Protein AF-A0A8X7C4D7-F1 (afdb_monomer_lite)

Organism: NCBI:txid2747483

Structure (mmCIF, N/CA/C/O backbone):
data_AF-A0A8X7C4D7-F1
#
_entry.id   AF-A0A8X7C4D7-F1
#
loop_
_atom_site.group_PDB
_atom_site.id
_atom_site.type_symbol
_atom_site.label_atom_id
_atom_site.label_alt_id
_atom_site.label_comp_id
_atom_site.label_asym_id
_atom_site.label_entity_id
_atom_site.label_seq_id
_atom_site.pdbx_PDB_ins_code
_atom_site.Cartn_x
_atom_site.Cartn_y
_atom_site.Cartn_z
_atom_site.occupancy
_atom_site.B_iso_or_equiv
_atom_site.auth_seq_id
_atom_site.auth_comp_id
_atom_site.auth_asym_id
_atom_site.auth_atom_id
_atom_site.pdbx_PDB_model_num
ATOM 1 N N . MET A 1 1 ? -17.411 -0.189 49.632 1.00 41.81 1 MET A N 1
ATOM 2 C CA . MET A 1 1 ? -16.432 -0.446 48.557 1.00 41.81 1 MET A CA 1
ATOM 3 C C . MET A 1 1 ? -16.839 -1.766 47.934 1.00 41.81 1 MET A C 1
ATOM 5 O O . MET A 1 1 ? -16.831 -2.746 48.660 1.00 41.81 1 MET A O 1
ATOM 9 N N . SER A 1 2 ? -17.333 -1.766 46.693 1.00 41.81 2 SER A N 1
ATOM 10 C CA . SER A 1 2 ? -17.788 -2.990 46.016 1.00 41.81 2 SER A CA 1
ATOM 11 C C . SER A 1 2 ? -16.668 -3.546 45.145 1.00 41.81 2 SER A C 1
ATOM 13 O O . SER A 1 2 ? -16.092 -2.806 44.347 1.00 41.81 2 SER A O 1
ATOM 15 N N . ASP A 1 3 ? -16.386 -4.834 45.319 1.00 53.59 3 ASP A N 1
ATOM 16 C CA . ASP A 1 3 ? -15.366 -5.599 44.609 1.00 53.59 3 ASP A CA 1
ATOM 17 C C . ASP A 1 3 ? -15.695 -5.699 43.113 1.00 53.59 3 ASP A C 1
ATOM 19 O O . ASP A 1 3 ? -16.569 -6.456 42.685 1.00 53.59 3 ASP A O 1
ATOM 23 N N . TYR A 1 4 ? -14.982 -4.924 42.297 1.00 46.50 4 TYR A N 1
ATOM 24 C CA . TYR A 1 4 ? -15.011 -5.028 40.840 1.00 46.50 4 TYR A CA 1
ATOM 25 C C . TYR A 1 4 ? -14.229 -6.285 40.417 1.00 46.50 4 TYR A C 1
ATOM 27 O O . TYR A 1 4 ? -13.094 -6.210 39.955 1.00 46.50 4 TYR A O 1
ATOM 35 N N . SER A 1 5 ? -14.832 -7.468 40.564 1.00 55.47 5 SER A N 1
ATOM 36 C CA . SER A 1 5 ? -14.366 -8.686 39.876 1.00 55.47 5 SER A CA 1
ATOM 37 C C . SER A 1 5 ? -14.855 -8.689 38.423 1.00 55.47 5 SER A C 1
ATOM 39 O O . SER A 1 5 ? -15.510 -9.608 37.938 1.00 55.47 5 SER A O 1
ATOM 41 N N . GLY A 1 6 ? -14.558 -7.604 37.708 1.00 47.38 6 GLY A N 1
ATOM 42 C CA . GLY A 1 6 ? -14.696 -7.565 36.264 1.00 47.38 6 GLY A CA 1
ATOM 43 C C . GLY A 1 6 ? -13.568 -8.386 35.663 1.00 47.38 6 GLY A C 1
ATOM 44 O O . GLY A 1 6 ? -12.493 -7.851 35.406 1.00 47.38 6 GLY A O 1
ATOM 45 N N . ASN A 1 7 ? -13.803 -9.675 35.417 1.00 52.56 7 ASN A N 1
ATOM 46 C CA . ASN A 1 7 ? -13.074 -10.361 34.357 1.00 52.56 7 ASN A CA 1
ATOM 47 C C . ASN A 1 7 ? -13.470 -9.666 33.049 1.00 52.56 7 ASN A C 1
ATOM 49 O O . ASN A 1 7 ? -14.433 -10.059 32.395 1.00 52.56 7 ASN A O 1
ATOM 53 N N . LEU A 1 8 ? -12.774 -8.578 32.716 1.00 50.09 8 LEU A N 1
ATOM 54 C CA . LEU A 1 8 ? -12.829 -7.965 31.400 1.00 50.09 8 LEU A CA 1
ATOM 55 C C . LEU A 1 8 ? -12.215 -8.974 30.429 1.00 50.09 8 LEU A C 1
ATOM 57 O O . LEU A 1 8 ? -10.998 -9.033 30.245 1.00 50.09 8 LEU A O 1
ATOM 61 N N . ASP A 1 9 ? -13.060 -9.832 29.866 1.00 54.69 9 ASP A N 1
ATOM 62 C CA . ASP A 1 9 ? -12.679 -10.715 28.776 1.00 54.69 9 ASP A CA 1
ATOM 63 C C . ASP A 1 9 ? -12.474 -9.864 27.518 1.00 54.69 9 ASP A C 1
ATOM 65 O O . ASP A 1 9 ? -13.380 -9.632 26.724 1.00 54.69 9 ASP A O 1
ATOM 69 N N . PHE A 1 10 ? -11.254 -9.352 27.366 1.00 52.34 10 PHE A N 1
ATOM 70 C CA . PHE A 1 10 ? -10.803 -8.622 26.183 1.00 52.34 10 PHE A CA 1
ATOM 71 C C . PHE A 1 10 ? -10.477 -9.552 25.007 1.00 52.34 10 PHE A C 1
ATOM 73 O O . PHE A 1 10 ? -9.800 -9.126 24.068 1.00 52.34 10 PHE A O 1
ATOM 80 N N . SER A 1 11 ? -10.867 -10.833 25.027 1.00 57.62 11 SER A N 1
ATOM 81 C CA . SER A 1 11 ? -10.558 -11.707 23.902 1.00 57.62 11 SER A CA 1
ATOM 82 C C . SER A 1 11 ? -11.433 -11.321 22.698 1.00 57.62 11 SER A C 1
ATOM 84 O O . SER A 1 11 ? -12.659 -11.420 22.758 1.00 57.62 11 SER A O 1
ATOM 86 N N . PRO A 1 12 ? -10.841 -10.855 21.574 1.00 59.47 12 PRO A N 1
ATOM 87 C CA . PRO A 1 12 ? -11.642 -10.479 20.423 1.00 59.47 12 PRO A CA 1
ATOM 88 C C . PRO A 1 12 ? -12.432 -11.699 19.970 1.00 59.47 12 PRO A C 1
ATOM 90 O O . PRO A 1 12 ? -11.891 -12.816 19.917 1.00 59.47 12 PRO A O 1
ATOM 93 N N . THR A 1 13 ? -13.710 -11.483 19.654 1.00 77.62 13 THR A N 1
ATOM 94 C CA . THR A 1 13 ? -14.584 -12.548 19.167 1.00 77.62 13 THR A CA 1
ATOM 95 C C . THR A 1 13 ? -13.899 -13.264 18.007 1.00 77.62 13 THR A C 1
ATOM 97 O O . THR A 1 13 ? -13.112 -12.682 17.252 1.00 77.62 13 THR A O 1
ATOM 100 N N . ARG A 1 14 ? -14.178 -14.559 17.836 1.00 76.38 14 ARG A N 1
ATOM 101 C CA . ARG A 1 14 ? -13.613 -15.338 16.723 1.00 76.38 14 ARG A CA 1
ATOM 102 C C . ARG A 1 14 ? -13.795 -14.622 15.375 1.00 76.38 14 ARG A C 1
ATOM 104 O O . ARG A 1 14 ? -12.887 -14.660 14.553 1.00 76.38 14 ARG A O 1
ATOM 111 N N . GLN A 1 15 ? -14.925 -13.942 15.178 1.00 67.94 15 GLN A N 1
ATOM 112 C CA . GLN A 1 15 ? -15.197 -13.141 13.983 1.00 67.94 15 GLN A CA 1
ATOM 113 C C . GLN A 1 15 ? -14.268 -11.926 13.857 1.00 67.94 15 GLN A C 1
ATOM 115 O O . GLN A 1 15 ? -13.707 -11.724 12.785 1.00 67.94 15 GLN A O 1
ATOM 120 N N . ALA A 1 16 ? -14.028 -11.173 14.937 1.00 68.94 16 ALA A N 1
ATOM 121 C CA . ALA A 1 16 ? -13.098 -10.041 14.924 1.00 68.94 16 ALA A CA 1
ATOM 122 C C . ALA A 1 16 ? -11.657 -10.474 14.594 1.00 68.94 16 ALA A C 1
ATOM 124 O O . ALA A 1 16 ? -10.964 -9.807 13.827 1.00 68.94 16 ALA A O 1
ATOM 125 N N . LYS A 1 17 ? -11.219 -11.632 15.109 1.00 72.88 17 LYS A N 1
ATOM 126 C CA . LYS A 1 17 ? -9.910 -12.215 14.766 1.00 72.88 17 LYS A CA 1
ATOM 127 C C . LYS A 1 17 ? -9.824 -12.599 13.287 1.00 72.88 17 LYS A C 1
ATOM 129 O O . LYS A 1 17 ? -8.831 -12.281 12.641 1.00 72.88 17 LYS A O 1
ATOM 134 N N . ILE A 1 18 ? -10.857 -13.255 12.751 1.00 74.00 18 ILE A N 1
ATOM 135 C CA . ILE A 1 18 ? -10.915 -13.645 11.333 1.00 74.00 18 ILE A CA 1
ATOM 136 C C . ILE A 1 18 ? -10.865 -12.403 10.437 1.00 74.00 18 ILE A C 1
ATOM 138 O O . ILE A 1 18 ? -10.013 -12.340 9.556 1.00 74.00 18 ILE A O 1
ATOM 142 N N . ALA A 1 19 ? -11.685 -11.391 10.724 1.00 76.31 19 ALA A N 1
ATOM 143 C CA . ALA A 1 19 ? -11.716 -10.149 9.957 1.00 76.31 19 ALA A CA 1
ATOM 144 C C . ALA A 1 19 ? -10.358 -9.420 9.971 1.00 76.31 19 ALA A C 1
ATOM 146 O O . ALA A 1 19 ? -9.877 -8.972 8.930 1.00 76.31 19 ALA A O 1
ATOM 147 N N . ALA A 1 20 ? -9.690 -9.353 11.129 1.00 73.06 20 ALA A N 1
ATOM 148 C CA . ALA A 1 20 ? -8.357 -8.760 11.235 1.00 73.06 20 ALA A CA 1
ATOM 149 C C . ALA A 1 20 ? -7.311 -9.521 10.399 1.00 73.06 20 ALA A C 1
ATOM 151 O O . ALA A 1 20 ? -6.484 -8.903 9.725 1.00 73.06 20 ALA A O 1
ATOM 152 N N . CYS A 1 21 ? -7.354 -10.857 10.411 1.00 77.06 21 CYS A N 1
ATOM 153 C CA . CYS A 1 21 ? -6.457 -11.692 9.613 1.00 77.06 21 CYS A CA 1
ATOM 154 C C . CYS A 1 21 ? -6.712 -11.557 8.105 1.00 77.06 21 CYS A C 1
ATOM 156 O O . CYS A 1 21 ? -5.753 -11.444 7.340 1.00 77.06 21 CYS A O 1
ATOM 158 N N . GLU A 1 22 ? -7.974 -11.549 7.672 1.00 85.31 22 GLU A N 1
ATOM 159 C CA . GLU A 1 22 ? -8.346 -11.368 6.262 1.00 85.31 22 GLU A CA 1
ATOM 160 C C . GLU A 1 22 ? -7.870 -10.015 5.744 1.00 85.31 22 GLU A C 1
ATOM 162 O O . GLU A 1 22 ? -7.205 -9.936 4.714 1.00 85.31 22 GLU A O 1
ATOM 167 N N . LYS A 1 23 ? -8.076 -8.962 6.530 1.00 82.56 23 LYS A N 1
ATOM 168 C CA . LYS A 1 23 ? -7.626 -7.623 6.176 1.00 82.56 23 LYS A CA 1
ATOM 169 C C . LYS A 1 23 ? -6.099 -7.490 6.112 1.00 82.56 23 LYS A C 1
ATOM 171 O O . LYS A 1 23 ? -5.567 -6.807 5.229 1.00 82.56 23 LYS A O 1
ATOM 176 N N . LEU A 1 24 ? -5.375 -8.130 7.035 1.00 77.88 24 LEU A N 1
ATOM 177 C CA . LEU A 1 24 ? -3.910 -8.160 7.003 1.00 77.88 24 LEU A CA 1
ATOM 178 C C . LEU A 1 24 ? -3.409 -8.867 5.737 1.00 77.88 24 LEU A C 1
ATOM 180 O O . LEU A 1 24 ? -2.516 -8.355 5.062 1.00 77.88 24 LEU A O 1
ATOM 184 N N . ARG A 1 25 ? -4.012 -10.010 5.392 1.00 84.12 25 ARG A N 1
ATOM 185 C CA . ARG A 1 25 ? -3.707 -10.751 4.162 1.00 84.12 25 ARG A CA 1
ATOM 186 C C . ARG A 1 25 ? -3.933 -9.879 2.928 1.00 84.12 25 ARG A C 1
ATOM 188 O O . ARG A 1 25 ? -3.017 -9.739 2.123 1.00 84.12 25 ARG A O 1
ATOM 195 N N . ASP A 1 26 ? -5.100 -9.255 2.813 1.00 86.56 26 ASP A N 1
ATOM 196 C CA . ASP A 1 26 ? -5.459 -8.442 1.647 1.00 86.56 26 ASP A CA 1
ATOM 197 C C . ASP A 1 26 ? -4.517 -7.231 1.497 1.00 86.56 26 ASP A C 1
ATOM 199 O O . ASP A 1 26 ? -4.102 -6.881 0.389 1.00 86.56 26 ASP A O 1
ATOM 203 N N . THR A 1 27 ? -4.079 -6.650 2.620 1.00 82.38 27 THR A N 1
ATOM 204 C CA . THR A 1 27 ? -3.062 -5.586 2.647 1.00 82.38 27 THR A CA 1
ATOM 205 C C . THR A 1 27 ? -1.716 -6.057 2.090 1.00 82.38 27 THR A C 1
ATOM 207 O O . THR A 1 27 ? -1.130 -5.379 1.244 1.00 82.38 27 THR A O 1
ATOM 210 N N . VAL A 1 28 ? -1.228 -7.223 2.524 1.00 83.06 28 VAL A N 1
ATOM 211 C CA . VAL A 1 28 ? 0.037 -7.796 2.031 1.00 83.06 28 VAL A CA 1
ATOM 212 C C . VAL A 1 28 ? -0.062 -8.141 0.544 1.00 83.06 28 VAL A C 1
ATOM 214 O O . VAL A 1 28 ? 0.854 -7.825 -0.219 1.00 83.06 28 VAL A O 1
ATOM 217 N N . THR A 1 29 ? -1.180 -8.729 0.106 1.00 87.56 29 THR A N 1
ATOM 218 C CA . THR A 1 29 ? -1.428 -9.040 -1.308 1.00 87.56 29 THR A CA 1
ATOM 219 C C . THR A 1 29 ? -1.426 -7.776 -2.172 1.00 87.56 29 THR A C 1
ATOM 221 O O . THR A 1 29 ? -0.788 -7.768 -3.225 1.00 87.56 29 THR A O 1
ATOM 224 N N . GLY A 1 30 ? -2.054 -6.687 -1.714 1.00 85.81 30 GLY A N 1
ATOM 225 C CA . GLY A 1 30 ? -2.057 -5.404 -2.424 1.00 85.81 30 GLY A CA 1
ATOM 226 C C . GLY A 1 30 ? -0.661 -4.790 -2.577 1.00 85.81 30 GLY A C 1
ATOM 227 O O . GLY A 1 30 ? -0.288 -4.365 -3.671 1.00 85.81 30 GLY A O 1
ATOM 228 N N . ILE A 1 31 ? 0.152 -4.804 -1.513 1.00 83.00 31 ILE A N 1
ATOM 229 C CA . ILE A 1 31 ? 1.544 -4.316 -1.565 1.00 83.00 31 ILE A CA 1
ATOM 230 C C . ILE A 1 31 ? 2.387 -5.172 -2.521 1.00 83.00 31 ILE A C 1
ATOM 232 O O . ILE A 1 31 ? 3.170 -4.643 -3.310 1.00 83.00 31 ILE A O 1
ATOM 236 N N . SER A 1 32 ? 2.218 -6.495 -2.481 1.00 86.00 32 SER A N 1
ATOM 237 C CA . SER A 1 32 ? 2.933 -7.411 -3.373 1.00 86.00 32 SER A CA 1
ATOM 238 C C . SER A 1 32 ? 2.587 -7.169 -4.847 1.00 86.00 32 SER A C 1
ATOM 240 O O . SER A 1 32 ? 3.490 -7.145 -5.684 1.00 86.00 32 SER A O 1
ATOM 242 N N . ALA A 1 33 ? 1.313 -6.915 -5.161 1.00 89.00 33 ALA A N 1
ATOM 243 C CA . ALA A 1 33 ? 0.874 -6.580 -6.515 1.00 89.00 33 ALA 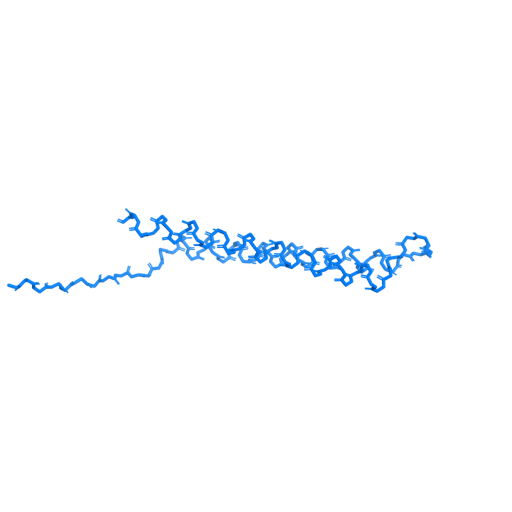A CA 1
ATOM 244 C C . ALA A 1 33 ? 1.490 -5.265 -7.021 1.00 89.00 33 ALA A C 1
ATOM 246 O O . ALA A 1 33 ? 1.948 -5.206 -8.163 1.00 89.00 33 ALA A O 1
ATOM 247 N N . LEU A 1 34 ? 1.576 -4.239 -6.166 1.00 86.81 34 LEU A N 1
ATOM 248 C CA . LEU A 1 34 ? 2.239 -2.979 -6.509 1.00 86.81 34 LEU A CA 1
ATOM 249 C C . LEU A 1 34 ? 3.725 -3.189 -6.824 1.00 86.81 34 LEU A C 1
ATOM 251 O O . LEU A 1 34 ? 4.200 -2.735 -7.862 1.00 86.81 34 LEU A O 1
ATOM 255 N N . HIS A 1 35 ? 4.458 -3.893 -5.955 1.00 84.44 35 HIS A N 1
ATOM 256 C CA . HIS A 1 35 ? 5.875 -4.175 -6.201 1.00 84.44 35 HIS A CA 1
ATOM 257 C C . HIS A 1 35 ? 6.087 -4.967 -7.490 1.00 84.44 35 HIS A C 1
ATOM 259 O O . HIS A 1 35 ? 7.041 -4.698 -8.215 1.00 84.44 35 HIS A O 1
ATOM 265 N N . LYS A 1 36 ? 5.186 -5.904 -7.802 1.00 87.19 36 LYS A N 1
ATOM 266 C CA . LYS A 1 36 ? 5.225 -6.635 -9.067 1.00 87.19 36 LYS A CA 1
ATOM 267 C C . LYS A 1 36 ? 5.055 -5.701 -10.271 1.00 87.19 36 LYS A C 1
ATOM 269 O O . LYS A 1 36 ? 5.887 -5.759 -11.164 1.00 87.19 36 LYS A O 1
ATOM 274 N N . SER A 1 37 ? 4.062 -4.804 -10.265 1.00 87.50 37 SER A N 1
ATOM 275 C CA . SER A 1 37 ? 3.861 -3.829 -11.357 1.00 87.50 37 SER A CA 1
ATOM 276 C C . SER A 1 37 ? 5.094 -2.951 -11.572 1.00 87.50 37 SER A C 1
ATOM 278 O O . SER A 1 37 ? 5.569 -2.803 -12.694 1.00 87.50 37 SER A O 1
ATOM 280 N N . LEU A 1 38 ? 5.671 -2.432 -10.483 1.00 86.00 38 LEU A N 1
ATOM 281 C CA . LEU A 1 38 ? 6.866 -1.588 -10.552 1.00 86.00 38 LEU A CA 1
ATOM 282 C C . LEU A 1 38 ? 8.074 -2.341 -11.128 1.00 86.00 38 LEU A C 1
ATOM 284 O O . LEU A 1 38 ? 8.849 -1.764 -11.893 1.00 86.00 38 LEU A O 1
ATOM 288 N N . LEU A 1 39 ? 8.237 -3.623 -10.784 1.00 82.81 39 LEU A N 1
ATOM 289 C CA . LEU A 1 39 ? 9.280 -4.482 -11.347 1.00 82.81 39 LEU A CA 1
ATOM 290 C C . LEU A 1 39 ? 9.032 -4.791 -12.827 1.00 82.81 39 LEU A C 1
ATOM 292 O O . LEU A 1 39 ? 9.966 -4.682 -13.619 1.00 82.81 39 LEU A O 1
ATOM 296 N N . ASP A 1 40 ? 7.799 -5.125 -13.206 1.00 87.06 40 ASP A N 1
ATOM 297 C CA . ASP A 1 40 ? 7.424 -5.423 -14.592 1.00 87.06 40 ASP A CA 1
ATOM 298 C C 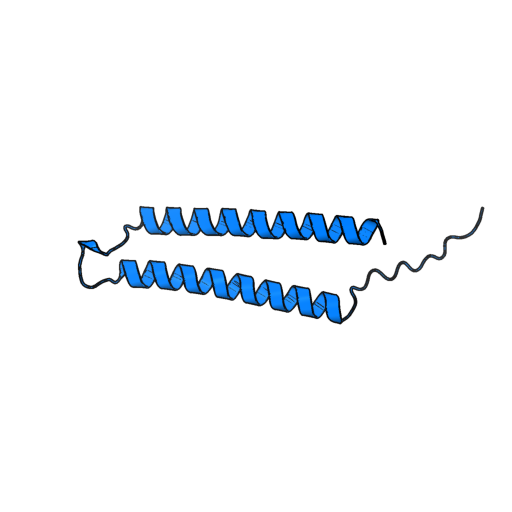. ASP A 1 40 ? 7.687 -4.208 -15.504 1.00 87.06 40 ASP A C 1
ATOM 300 O O . ASP A 1 40 ? 8.279 -4.348 -16.575 1.00 87.06 40 ASP A O 1
ATOM 304 N N . GLU A 1 41 ? 7.351 -2.999 -15.043 1.00 85.94 41 GLU A N 1
ATOM 305 C CA . GLU A 1 41 ? 7.664 -1.740 -15.732 1.00 85.94 41 GLU A CA 1
ATOM 306 C C . GLU A 1 41 ? 9.182 -1.521 -15.845 1.00 85.94 41 GLU A C 1
ATOM 308 O O . GLU A 1 41 ? 9.694 -1.168 -16.903 1.00 85.94 41 GLU A O 1
ATOM 313 N N . SER A 1 42 ? 9.947 -1.822 -14.795 1.00 81.06 42 SER A N 1
ATOM 314 C CA . SER A 1 42 ? 11.417 -1.701 -14.808 1.00 81.06 42 SER A CA 1
ATOM 315 C C . SER A 1 42 ? 12.097 -2.668 -15.783 1.00 81.06 42 SER A C 1
ATOM 317 O O . SER A 1 42 ? 13.168 -2.373 -16.320 1.00 81.06 42 SER A O 1
ATOM 319 N N . LEU A 1 43 ? 11.471 -3.823 -16.017 1.00 82.75 43 LEU A N 1
ATOM 320 C CA . LEU A 1 43 ? 11.924 -4.861 -16.940 1.00 82.75 43 LEU A CA 1
ATOM 321 C C . LEU A 1 43 ? 11.344 -4.699 -18.354 1.00 82.75 43 LEU A C 1
ATOM 323 O O . LEU A 1 43 ? 11.578 -5.558 -19.208 1.00 82.75 43 LEU A O 1
ATOM 327 N N . ALA A 1 44 ? 10.627 -3.605 -18.635 1.00 85.06 44 ALA A N 1
ATOM 328 C CA . ALA A 1 44 ? 10.030 -3.363 -19.941 1.00 85.06 44 ALA A CA 1
ATOM 329 C C . ALA A 1 44 ? 11.075 -3.422 -21.071 1.00 85.06 44 ALA A C 1
ATOM 331 O O . ALA A 1 44 ? 12.204 -2.923 -20.965 1.00 85.06 44 ALA A O 1
ATOM 332 N 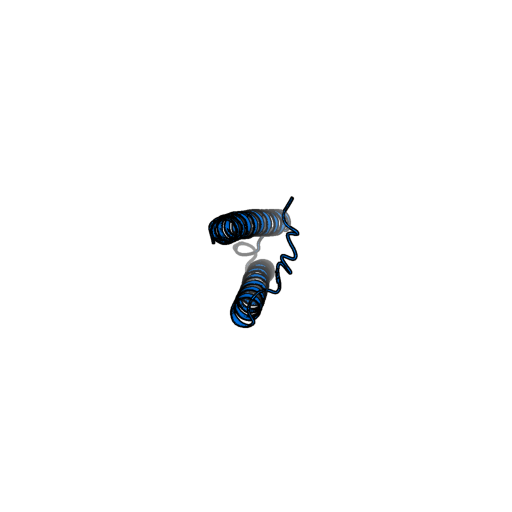N . SER A 1 45 ? 10.689 -4.026 -22.196 1.00 78.31 45 SER A N 1
ATOM 333 C CA . SER A 1 45 ? 11.563 -4.191 -23.364 1.00 78.31 45 SER A CA 1
ATOM 334 C C . SER A 1 45 ? 12.015 -2.848 -23.938 1.00 78.31 45 SER A C 1
ATOM 336 O O . SER A 1 45 ? 13.173 -2.702 -24.328 1.00 78.31 45 SER A O 1
ATOM 338 N N . SER A 1 46 ? 11.129 -1.852 -23.926 1.00 84.75 46 SER A N 1
ATOM 339 C CA . SER A 1 46 ? 11.424 -0.499 -24.383 1.00 84.75 46 SER A CA 1
ATOM 340 C C . SER A 1 46 ? 11.951 0.386 -23.240 1.00 84.75 46 SER A C 1
ATOM 342 O O . SER A 1 46 ? 11.294 0.491 -22.201 1.00 84.75 46 SER A O 1
ATOM 344 N N . PRO A 1 47 ? 13.087 1.086 -23.432 1.00 75.69 47 PRO A N 1
ATOM 345 C CA . PRO A 1 47 ? 13.670 1.981 -22.430 1.00 75.69 47 PRO A CA 1
ATOM 346 C C . PRO A 1 47 ? 12.744 3.114 -21.980 1.00 75.69 47 PRO A C 1
ATOM 348 O O . PRO A 1 47 ? 12.851 3.563 -20.846 1.00 75.69 47 PRO A O 1
ATOM 351 N N . THR A 1 48 ? 11.825 3.565 -22.839 1.00 79.06 48 THR A N 1
ATOM 352 C CA . THR A 1 48 ? 10.881 4.653 -22.525 1.00 79.06 48 THR A CA 1
ATOM 353 C C . THR A 1 48 ? 9.815 4.254 -21.509 1.00 79.06 48 THR A C 1
ATOM 355 O O . THR A 1 48 ? 9.133 5.123 -20.979 1.00 79.06 48 THR A O 1
ATOM 358 N N . HIS A 1 49 ? 9.650 2.954 -21.264 1.00 73.31 49 HIS A N 1
ATOM 359 C CA . HIS A 1 49 ? 8.678 2.408 -20.319 1.00 73.31 49 HIS A CA 1
ATOM 360 C C . HIS A 1 49 ? 9.329 1.900 -19.029 1.00 73.31 49 HIS A C 1
ATOM 362 O O . HIS A 1 49 ? 8.627 1.380 -18.169 1.00 73.31 49 HIS A O 1
ATOM 368 N N . ARG A 1 50 ? 10.656 2.040 -18.892 1.00 83.44 50 ARG A N 1
ATOM 369 C CA . ARG A 1 50 ? 11.378 1.615 -17.694 1.00 83.44 50 ARG A CA 1
ATOM 370 C C . ARG A 1 50 ? 11.329 2.694 -16.634 1.00 83.44 50 ARG A C 1
ATOM 372 O O . ARG A 1 50 ? 11.838 3.790 -16.851 1.00 83.44 50 ARG A O 1
ATOM 379 N N . ASN A 1 51 ? 10.816 2.338 -15.464 1.00 80.88 51 ASN A N 1
ATOM 380 C CA . ASN A 1 51 ? 11.002 3.165 -14.283 1.00 80.88 51 ASN A CA 1
ATOM 381 C C . ASN A 1 51 ? 12.485 3.204 -13.900 1.00 80.88 51 ASN A C 1
ATOM 383 O O . ASN A 1 51 ? 13.181 2.185 -13.870 1.00 80.88 51 ASN A O 1
ATOM 387 N N . SER A 1 52 ? 12.969 4.391 -13.559 1.00 83.56 52 SER A N 1
ATOM 388 C CA . SER A 1 52 ? 14.244 4.562 -12.875 1.00 83.56 52 SER A CA 1
ATOM 389 C C . SER A 1 52 ? 14.167 4.020 -11.447 1.00 83.56 52 SER A C 1
ATOM 391 O O . SER A 1 52 ? 13.109 3.997 -10.814 1.00 83.56 52 SER A O 1
ATOM 393 N N . PHE A 1 53 ? 15.320 3.662 -10.881 1.00 83.00 53 PHE A N 1
ATOM 394 C CA . PHE A 1 53 ? 15.402 3.255 -9.476 1.00 83.00 53 PHE A CA 1
ATOM 395 C C . PHE A 1 53 ? 14.796 4.304 -8.525 1.00 83.00 53 PHE A C 1
ATOM 397 O O . PHE A 1 53 ? 14.105 3.954 -7.570 1.00 83.00 53 PHE A O 1
ATOM 404 N N . SER A 1 54 ? 15.003 5.594 -8.809 1.00 86.56 54 SER A N 1
ATOM 405 C CA . SER A 1 54 ? 14.420 6.696 -8.039 1.00 86.56 54 SER A CA 1
ATOM 406 C C . SER A 1 54 ? 12.894 6.746 -8.110 1.00 86.56 54 SER A C 1
ATOM 408 O O . SER A 1 54 ? 12.255 7.045 -7.101 1.00 86.56 54 SER A O 1
ATOM 410 N N . GLU A 1 55 ? 12.296 6.439 -9.263 1.00 85.75 55 GLU A N 1
ATOM 411 C CA . GLU A 1 55 ? 10.837 6.393 -9.419 1.00 85.75 55 GLU A CA 1
ATOM 412 C C . GLU A 1 55 ? 10.241 5.219 -8.652 1.00 85.75 55 GLU A C 1
ATOM 414 O O . GLU A 1 55 ? 9.312 5.423 -7.870 1.00 85.75 55 GLU A O 1
ATOM 419 N N . ILE A 1 56 ? 10.841 4.031 -8.780 1.00 84.62 56 ILE A N 1
ATOM 420 C CA . ILE A 1 56 ? 10.439 2.837 -8.025 1.00 84.62 56 ILE A CA 1
ATOM 421 C C . ILE A 1 56 ? 10.515 3.123 -6.524 1.00 84.62 56 ILE A C 1
ATOM 423 O O . ILE A 1 56 ? 9.540 2.923 -5.803 1.00 84.62 56 ILE A O 1
ATOM 427 N N . TYR A 1 57 ? 11.649 3.645 -6.046 1.00 86.69 57 TYR A N 1
ATOM 428 C CA . TYR A 1 57 ? 11.845 3.951 -4.630 1.00 86.69 57 TYR A CA 1
ATOM 429 C C . TYR A 1 57 ? 10.809 4.958 -4.115 1.00 86.69 57 TYR A C 1
ATOM 431 O O . TYR A 1 57 ? 10.215 4.755 -3.052 1.00 86.69 57 TYR A O 1
ATOM 439 N N . ARG A 1 58 ? 10.549 6.026 -4.879 1.00 90.31 58 ARG A N 1
ATOM 440 C CA . ARG A 1 58 ? 9.555 7.046 -4.527 1.00 90.31 58 ARG A CA 1
ATOM 441 C C . ARG A 1 58 ? 8.147 6.455 -4.458 1.00 90.31 58 ARG A C 1
ATOM 443 O O . ARG A 1 58 ? 7.448 6.693 -3.476 1.00 90.31 58 ARG A O 1
ATOM 450 N N . MET A 1 59 ? 7.740 5.689 -5.469 1.00 87.31 59 MET A N 1
ATOM 451 C CA . MET A 1 59 ? 6.403 5.090 -5.546 1.00 87.31 59 MET A CA 1
ATOM 452 C C . MET A 1 59 ? 6.184 4.057 -4.439 1.00 87.31 59 MET A C 1
ATOM 454 O O . MET A 1 59 ? 5.166 4.120 -3.750 1.00 87.31 59 MET A O 1
ATOM 458 N N . SER A 1 60 ? 7.160 3.179 -4.190 1.00 84.94 60 SER A N 1
ATOM 459 C CA . SER A 1 60 ? 7.101 2.207 -3.092 1.00 84.94 60 SER A CA 1
ATOM 460 C C . SER A 1 60 ? 7.026 2.891 -1.726 1.00 84.94 60 SER A C 1
ATOM 462 O O . SER A 1 60 ? 6.208 2.517 -0.885 1.00 84.94 60 SER A O 1
ATOM 464 N N . THR A 1 61 ? 7.831 3.936 -1.504 1.00 88.75 61 THR A 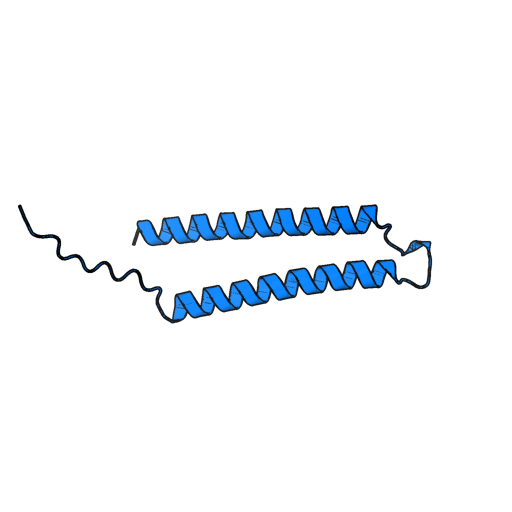N 1
ATOM 465 C CA . THR A 1 61 ? 7.818 4.695 -0.242 1.00 88.75 61 THR A CA 1
ATOM 466 C C . THR A 1 61 ? 6.480 5.402 -0.028 1.00 88.75 61 THR A C 1
ATOM 468 O O . THR A 1 61 ? 5.917 5.341 1.065 1.00 88.75 61 THR A O 1
ATOM 471 N N . GLN A 1 62 ? 5.935 6.033 -1.073 1.00 90.44 62 GLN A N 1
ATOM 472 C CA . GLN A 1 62 ? 4.641 6.711 -1.014 1.00 90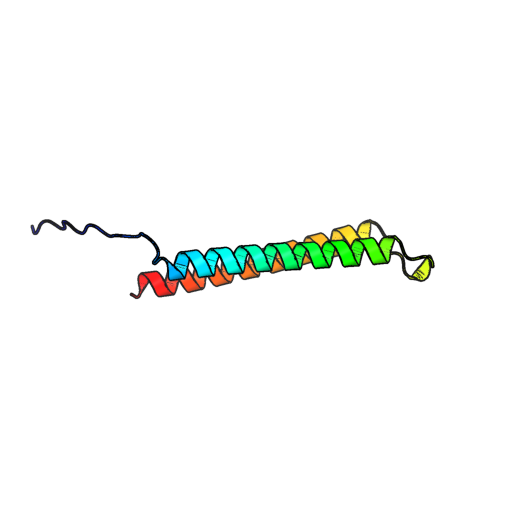.44 62 GLN A CA 1
ATOM 473 C C . GLN A 1 62 ? 3.503 5.725 -0.725 1.00 90.44 62 GLN A C 1
ATOM 475 O O . GLN A 1 62 ? 2.668 5.992 0.138 1.00 90.44 62 GLN A O 1
ATOM 480 N N . ALA A 1 63 ? 3.488 4.572 -1.392 1.00 86.12 63 ALA A N 1
ATOM 481 C CA . ALA A 1 63 ? 2.468 3.556 -1.170 1.00 86.12 63 ALA A CA 1
ATOM 482 C C . ALA A 1 63 ? 2.516 2.974 0.250 1.00 86.12 63 ALA A C 1
ATOM 484 O O . ALA A 1 63 ? 1.472 2.828 0.885 1.00 86.12 63 ALA A O 1
ATOM 485 N N . MET A 1 64 ? 3.713 2.706 0.789 1.00 86.38 64 MET A N 1
ATOM 486 C CA . MET A 1 64 ? 3.866 2.281 2.185 1.00 86.38 64 MET A CA 1
ATOM 487 C C . MET A 1 64 ? 3.384 3.352 3.167 1.00 86.38 64 MET A C 1
ATOM 489 O O . MET A 1 64 ? 2.696 3.024 4.133 1.00 86.38 64 MET A O 1
ATOM 493 N N . ALA A 1 65 ? 3.707 4.626 2.918 1.00 88.19 65 ALA A N 1
ATOM 494 C CA . ALA A 1 65 ? 3.254 5.732 3.756 1.00 88.19 65 ALA A CA 1
ATOM 495 C C . ALA A 1 65 ? 1.721 5.848 3.758 1.00 88.19 65 ALA A C 1
ATOM 497 O O . ALA A 1 65 ? 1.117 5.909 4.827 1.00 88.19 65 ALA A O 1
ATOM 498 N N . MET A 1 66 ? 1.084 5.788 2.584 1.00 88.06 66 MET A N 1
ATOM 499 C CA . MET A 1 66 ? -0.378 5.803 2.472 1.00 88.06 66 MET A CA 1
ATOM 500 C C . MET A 1 66 ? -1.015 4.608 3.186 1.00 88.06 66 MET A C 1
ATOM 502 O O . MET A 1 66 ? -1.964 4.784 3.949 1.00 88.06 66 MET A O 1
ATOM 506 N N . LYS A 1 67 ? -0.470 3.398 3.000 1.00 85.38 67 LYS A N 1
ATOM 507 C CA . LYS A 1 67 ? -1.036 2.196 3.621 1.00 85.38 67 LYS A CA 1
ATOM 508 C C . LYS A 1 67 ? -0.875 2.194 5.140 1.00 85.38 67 LYS A C 1
ATOM 510 O O . LYS A 1 67 ? -1.771 1.751 5.854 1.00 85.38 67 LYS A O 1
ATOM 515 N N . LYS A 1 68 ? 0.235 2.741 5.644 1.00 87.00 68 LYS A N 1
ATOM 516 C CA . LYS A 1 68 ? 0.447 2.972 7.076 1.00 87.00 68 LYS A CA 1
ATOM 517 C C . LYS A 1 68 ? -0.629 3.898 7.651 1.00 87.00 68 LYS A C 1
ATOM 519 O O . LYS A 1 68 ? -1.217 3.555 8.673 1.00 87.00 68 LYS A O 1
ATOM 524 N N . GLU A 1 69 ? -0.894 5.036 7.011 1.00 88.62 69 GLU A N 1
ATOM 525 C CA . GLU A 1 69 ? -1.920 5.985 7.475 1.00 88.62 69 GLU A CA 1
ATOM 526 C C . GLU A 1 69 ? -3.330 5.378 7.443 1.00 88.62 69 GLU A C 1
ATOM 528 O O . GLU A 1 69 ? -4.094 5.548 8.395 1.00 88.62 69 GLU A O 1
ATOM 533 N N . GLU A 1 70 ? -3.659 4.600 6.406 1.00 86.31 70 GLU A N 1
ATOM 534 C CA . GLU A 1 70 ? -4.926 3.860 6.312 1.00 86.31 70 GLU A CA 1
ATOM 535 C C . GLU A 1 70 ? -5.089 2.884 7.491 1.00 86.31 70 GLU A C 1
ATOM 537 O O . GLU A 1 70 ? -6.106 2.903 8.188 1.00 86.31 70 GLU A O 1
ATOM 542 N N . MET A 1 71 ? -4.058 2.081 7.782 1.00 83.19 71 MET A N 1
ATOM 543 C CA . MET A 1 71 ? -4.084 1.125 8.895 1.00 83.19 71 MET A CA 1
ATOM 544 C C . MET A 1 71 ? -4.190 1.808 10.263 1.00 83.19 71 MET A C 1
ATOM 546 O O . MET A 1 71 ? -4.938 1.335 11.119 1.00 83.19 71 MET A O 1
ATOM 550 N N . ILE A 1 72 ? -3.464 2.912 10.477 1.00 84.12 72 ILE A N 1
ATOM 551 C CA . ILE A 1 72 ? -3.536 3.696 11.721 1.00 84.12 72 ILE A CA 1
ATOM 552 C C . ILE A 1 72 ? -4.934 4.285 11.898 1.00 84.12 72 ILE A C 1
ATOM 554 O O . ILE A 1 72 ? -5.487 4.232 12.997 1.00 84.12 72 ILE A O 1
ATOM 558 N N . THR A 1 73 ? -5.500 4.850 10.832 1.00 86.25 73 THR A N 1
ATOM 559 C CA . THR A 1 73 ? -6.834 5.454 10.856 1.00 86.25 73 THR A CA 1
ATOM 560 C C . THR A 1 73 ? -7.882 4.420 11.229 1.00 86.25 73 THR A C 1
ATOM 562 O O . THR A 1 73 ? -8.662 4.642 12.153 1.00 86.25 73 THR A O 1
ATOM 565 N N . GLU A 1 74 ? -7.859 3.255 10.589 1.00 83.44 74 GLU A N 1
ATOM 566 C CA . GLU A 1 74 ? -8.836 2.218 10.893 1.00 83.44 74 GLU A CA 1
ATOM 567 C C . GLU A 1 74 ? -8.655 1.631 12.296 1.00 83.44 74 GLU A C 1
ATOM 569 O O . GLU A 1 74 ? -9.637 1.384 12.990 1.00 83.44 74 GLU A O 1
ATOM 574 N N . TYR A 1 75 ? -7.411 1.473 12.762 1.00 83.56 75 TYR A N 1
ATOM 575 C CA . TYR A 1 75 ? -7.154 1.066 14.143 1.00 83.56 75 TYR A CA 1
ATOM 576 C C . TYR A 1 75 ? -7.754 2.060 15.146 1.00 83.56 75 TYR A C 1
ATOM 578 O O . TYR A 1 75 ? -8.396 1.643 16.106 1.00 83.56 75 TYR A O 1
ATOM 586 N N . LYS A 1 76 ? -7.595 3.371 14.911 1.00 78.12 76 LYS A N 1
ATOM 587 C CA . LYS A 1 76 ? -8.180 4.416 15.766 1.00 78.12 76 LYS A CA 1
ATOM 588 C C . LYS A 1 76 ? -9.707 4.357 15.786 1.00 78.12 76 LYS A C 1
ATOM 590 O O . LYS A 1 76 ? -10.287 4.469 16.860 1.00 78.12 76 LYS A O 1
ATOM 595 N N . VAL A 1 77 ? -10.342 4.158 14.629 1.00 84.62 77 VAL A N 1
ATOM 596 C CA . VAL A 1 77 ? -11.805 4.014 14.529 1.00 84.62 77 VAL A CA 1
ATOM 597 C C . VAL A 1 77 ? -12.281 2.783 15.305 1.00 84.62 77 VAL A C 1
ATOM 599 O O . VAL A 1 77 ? -13.170 2.895 16.144 1.00 84.62 77 VAL A O 1
ATOM 602 N N . ASN A 1 78 ? -11.646 1.628 15.097 1.00 75.06 78 ASN A N 1
ATOM 603 C CA . ASN A 1 78 ? -12.006 0.387 15.789 1.00 75.06 78 ASN A CA 1
ATOM 604 C C . ASN A 1 78 ? -11.790 0.478 17.305 1.00 75.06 78 ASN A C 1
ATOM 606 O O . ASN A 1 78 ? -12.593 -0.049 18.078 1.00 75.06 78 ASN A O 1
ATOM 610 N N . LEU A 1 79 ? -10.727 1.163 17.736 1.00 79.44 79 LEU A N 1
ATOM 611 C CA . LEU A 1 79 ? -10.468 1.420 19.148 1.00 79.44 79 LEU A CA 1
ATOM 612 C C . LEU A 1 79 ? -11.562 2.302 19.767 1.00 79.44 79 LEU A C 1
ATOM 614 O O . LEU A 1 79 ? -12.024 1.987 20.855 1.00 79.44 79 LEU A O 1
ATOM 618 N N . ALA A 1 80 ? -12.002 3.359 19.077 1.00 74.38 80 ALA A N 1
ATOM 619 C CA . ALA A 1 80 ? -13.075 4.231 19.559 1.00 74.38 80 ALA A CA 1
ATOM 620 C C . ALA A 1 80 ? -14.406 3.475 19.716 1.00 74.38 80 ALA A C 1
ATOM 622 O O . ALA A 1 80 ? -15.002 3.524 20.786 1.00 74.38 80 ALA A O 1
ATOM 623 N N . ILE A 1 81 ? -14.807 2.689 18.707 1.00 74.38 81 ILE A N 1
ATOM 624 C CA . ILE A 1 81 ? -16.017 1.846 18.768 1.00 74.38 81 ILE A CA 1
ATOM 625 C C . ILE A 1 81 ? -15.958 0.881 19.961 1.00 74.38 81 ILE A C 1
ATOM 627 O O . ILE A 1 81 ? -16.949 0.689 20.655 1.00 74.38 81 ILE A O 1
ATOM 631 N N . SER A 1 82 ? -14.789 0.285 20.215 1.00 66.19 82 SER A N 1
ATOM 632 C CA . SER A 1 82 ? -14.613 -0.683 21.306 1.00 66.19 82 SER A CA 1
ATOM 633 C C . SER A 1 82 ? -14.686 -0.058 22.702 1.00 66.19 82 SER A C 1
ATOM 635 O O . SER A 1 82 ? -14.917 -0.780 23.661 1.00 66.19 82 SER A O 1
ATOM 637 N N . LEU A 1 83 ? -14.435 1.249 22.832 1.00 71.94 83 LEU A N 1
ATOM 638 C CA . LEU A 1 83 ? -14.496 1.970 24.109 1.00 71.94 83 LEU A CA 1
ATOM 639 C C . LEU A 1 83 ? -15.897 2.522 24.416 1.00 71.94 83 LEU A C 1
ATOM 641 O O . LEU A 1 83 ? -16.167 2.867 25.563 1.00 71.94 83 LEU A O 1
ATOM 645 N N . GLU A 1 84 ? -16.760 2.638 23.404 1.00 72.62 84 GLU A N 1
ATOM 646 C CA . GLU A 1 84 ? -18.158 3.073 23.543 1.00 72.62 84 GLU A CA 1
ATOM 647 C C . GLU A 1 84 ? -19.135 1.908 23.797 1.00 72.62 84 GLU A C 1
ATOM 649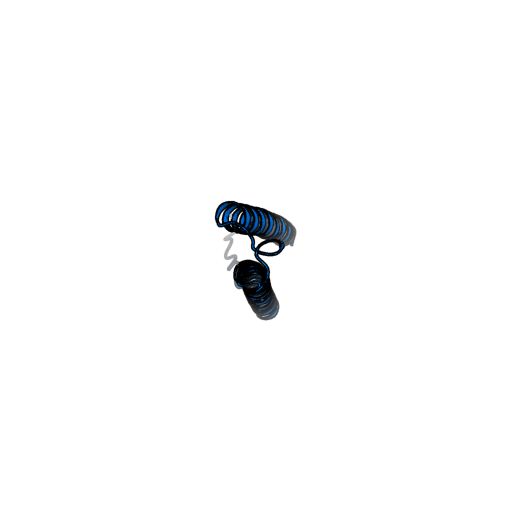 O O . GLU A 1 84 ? -20.273 2.151 24.204 1.00 72.62 84 GLU A O 1
ATOM 654 N N . ALA A 1 85 ? -18.697 0.669 23.548 1.00 56.59 85 ALA A N 1
ATOM 655 C CA . ALA A 1 85 ? -19.437 -0.573 23.793 1.00 56.59 85 ALA A CA 1
ATOM 656 C C . ALA A 1 85 ? -19.224 -1.102 25.220 1.00 56.59 85 ALA A C 1
ATOM 658 O O . ALA A 1 85 ? -20.204 -1.647 25.780 1.00 56.59 85 ALA A O 1
#

Secondary structure (DSSP, 8-state):
----------PPPHHHHHHHHHHHHHHHHHHHHHHHHHHHHHT-SSGGGPPPHHHHHHHHHHHHHHHHHHHHHHHHHHHHHHHH-

Sequence (85 aa):
MSDYSGNLDFSPTRQAKIAACEKLRDTVTGISALHKSLLDESLASSPTHRNSFSEIYRMSTQAMAMKKEEMITEYKVNLAISLEA

Foldseek 3Di:
DDDPPPPVPPPPPPVVVVVVVVVVVVLVVVLVVLLVVLVCQLVDPDPVSHDDPVRSVVVSVVVVVVSVVVVVVVVVVVVVVVVVD

Radius of gyration: 20.83 Å; chains: 1; bounding box: 35×22×73 Å

pLDDT: mean 77.47, std 12.39, range [41.81, 90.44]